Protein AF-A0A2K9ELM7-F1 (afdb_monomer_lite)

Foldseek 3Di:
DFFELVVLLVLLVVLLVVLVVVLVCVVVVNDDQDHNCLSPVFSNVQSVVVNVCSVVVNDDDLVPQAGPSLVCSVPPSPADPVDHDPSNVSNVVSRVNSSRHDD

Organism: NCBI:txid1677857

pLDDT: mean 89.95, std 7.17, range [56.22, 97.0]

Secondary structure (DSSP, 8-state):
-PBPHHHHHHHHHHHHHHHHHHHHHHHTT---SS-HHIIIIIIHHHHHHHHHHHHTT-PPPGGG---HHHHHHHHTS---SSS--HHHHHHHHHHHHHTTB--

Sequence (103 aa):
MKYPISSLQADIKNCIEMCNVEITKRKNGINGESTLEQLESVILPELKELLKRIEENNLPIQSERYLNSFAYAFKVWGWNMETPSALFIKLTEINNNYGQLEE

Radius of gyration: 13.61 Å; chains: 1; bounding box: 36×27×31 Å

Structure (mmCIF, N/CA/C/O backbone):
data_AF-A0A2K9ELM7-F1
#
_entry.id   AF-A0A2K9ELM7-F1
#
loop_
_atom_site.group_PDB
_atom_site.id
_atom_site.type_symbol
_atom_site.label_atom_id
_atom_site.label_alt_id
_atom_site.label_comp_id
_atom_site.label_asym_id
_atom_site.label_entity_id
_atom_site.label_seq_id
_atom_site.pdbx_PDB_ins_code
_atom_site.Cartn_x
_atom_site.Cartn_y
_atom_site.Cartn_z
_atom_site.occupancy
_atom_site.B_iso_or_equiv
_atom_site.auth_seq_id
_atom_site.auth_comp_id
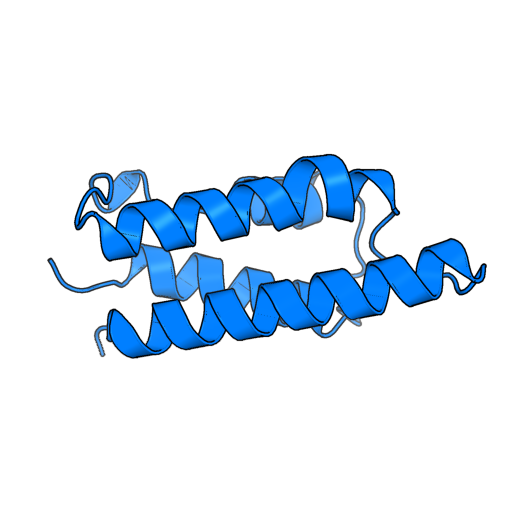_atom_site.auth_asym_id
_atom_site.auth_atom_id
_atom_site.pdbx_PDB_model_num
ATOM 1 N N . MET A 1 1 ? -11.066 -14.365 13.411 1.00 56.22 1 MET A N 1
ATOM 2 C CA . MET A 1 1 ? -10.112 -13.681 14.311 1.00 56.22 1 MET A CA 1
ATOM 3 C C . MET A 1 1 ? -10.041 -12.254 13.812 1.00 56.22 1 MET A C 1
ATOM 5 O O . MET A 1 1 ? -9.905 -12.100 12.607 1.00 56.22 1 MET A O 1
ATOM 9 N N . LYS A 1 2 ? -10.269 -11.249 14.658 1.00 68.88 2 LYS A N 1
ATOM 10 C CA . LYS A 1 2 ? -10.264 -9.853 14.202 1.00 68.88 2 LYS A CA 1
ATOM 11 C C . LYS A 1 2 ? -8.823 -9.330 14.110 1.00 68.88 2 LYS A C 1
ATOM 13 O O . LYS A 1 2 ? -7.959 -9.845 14.820 1.00 68.88 2 LYS A O 1
ATOM 18 N N . TYR A 1 3 ? -8.564 -8.366 13.224 1.00 81.94 3 TYR A N 1
ATOM 19 C CA . TYR A 1 3 ? -7.207 -7.874 12.962 1.00 81.94 3 TYR A CA 1
ATOM 20 C C . TYR A 1 3 ? -6.874 -6.636 13.815 1.00 81.94 3 TYR A C 1
ATOM 22 O O . TYR A 1 3 ? -7.631 -5.664 13.766 1.00 81.94 3 TYR A O 1
ATOM 30 N N . PRO A 1 4 ? -5.768 -6.624 14.585 1.00 88.50 4 PRO A N 1
ATOM 31 C CA . PRO A 1 4 ? -5.415 -5.474 15.414 1.00 88.50 4 PRO A CA 1
ATOM 32 C C . PRO A 1 4 ? -5.055 -4.236 14.583 1.00 88.50 4 PRO A C 1
ATOM 34 O O . PRO A 1 4 ? -4.296 -4.318 13.615 1.00 88.50 4 PRO A O 1
ATOM 37 N N . ILE A 1 5 ? -5.510 -3.058 15.020 1.00 89.94 5 ILE A N 1
ATOM 38 C CA . ILE A 1 5 ? -5.195 -1.785 14.350 1.00 89.94 5 ILE A CA 1
ATOM 39 C C . ILE A 1 5 ? -3.688 -1.480 14.337 1.00 89.94 5 ILE A C 1
ATOM 41 O O . ILE A 1 5 ? -3.167 -0.967 13.349 1.00 89.94 5 ILE A O 1
ATOM 45 N N . SER A 1 6 ? -2.961 -1.863 15.392 1.00 90.69 6 SER A N 1
ATOM 46 C CA . SER A 1 6 ? -1.503 -1.709 15.478 1.00 90.69 6 SER A CA 1
ATOM 47 C C . SER A 1 6 ? -0.768 -2.572 14.450 1.00 90.69 6 SER A C 1
ATOM 49 O O . SER A 1 6 ? 0.215 -2.121 13.860 1.00 90.69 6 SER A O 1
ATOM 51 N N . SER A 1 7 ? -1.269 -3.783 14.189 1.00 92.19 7 SER A N 1
ATOM 52 C CA . SER A 1 7 ? -0.760 -4.658 13.132 1.00 92.19 7 SER A CA 1
ATOM 53 C C . SER A 1 7 ? -1.003 -4.046 11.754 1.00 92.19 7 SER A C 1
ATOM 55 O O . SER A 1 7 ? -0.079 -3.994 10.947 1.00 92.19 7 SER A O 1
ATOM 57 N N . 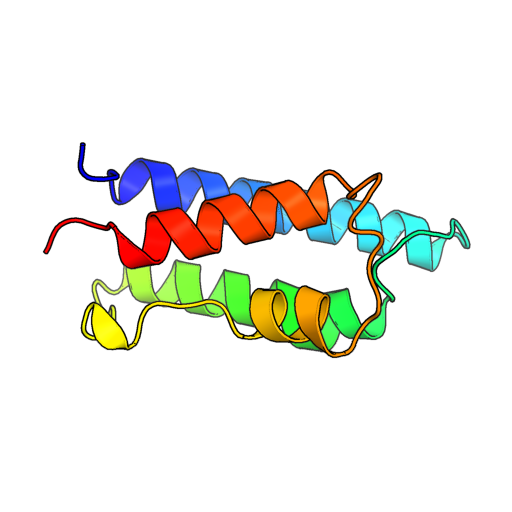LEU A 1 8 ? -2.193 -3.481 11.511 1.00 92.62 8 LEU A N 1
ATOM 58 C CA . LEU A 1 8 ? -2.487 -2.807 10.241 1.00 92.62 8 LEU A CA 1
ATOM 59 C C . LEU A 1 8 ? -1.581 -1.591 10.023 1.00 92.62 8 LEU A C 1
ATOM 61 O O . LEU A 1 8 ? -1.055 -1.395 8.929 1.00 92.62 8 LEU A O 1
ATOM 65 N N . GLN A 1 9 ? -1.354 -0.794 11.067 1.00 93.94 9 GLN A N 1
ATOM 66 C CA . GLN A 1 9 ? -0.457 0.356 10.993 1.00 93.94 9 GLN A CA 1
ATOM 67 C C . GLN A 1 9 ? 0.974 -0.068 10.620 1.00 93.94 9 GLN A C 1
ATOM 69 O O . GLN A 1 9 ? 1.628 0.600 9.815 1.00 93.94 9 GLN A O 1
ATOM 74 N N . ALA A 1 10 ? 1.458 -1.179 11.182 1.00 94.75 10 ALA A N 1
ATOM 75 C CA . ALA A 1 10 ? 2.763 -1.740 10.843 1.00 94.75 10 ALA A CA 1
ATOM 76 C C . ALA A 1 10 ? 2.817 -2.235 9.387 1.00 94.75 10 ALA A C 1
ATOM 78 O O . ALA A 1 10 ? 3.784 -1.942 8.682 1.00 94.75 10 ALA A O 1
ATOM 79 N N . ASP A 1 11 ? 1.766 -2.907 8.909 1.00 95.00 11 ASP A N 1
ATOM 80 C CA . ASP A 1 11 ? 1.681 -3.376 7.522 1.00 95.00 11 ASP A CA 1
ATOM 81 C C . ASP A 1 11 ? 1.694 -2.227 6.518 1.00 95.00 11 ASP A C 1
ATOM 83 O O . ASP A 1 11 ? 2.401 -2.295 5.513 1.00 95.00 11 ASP A O 1
ATOM 87 N N . ILE A 1 12 ? 0.951 -1.152 6.795 1.00 95.88 12 ILE A N 1
ATOM 88 C CA . ILE A 1 12 ? 0.909 0.031 5.930 1.00 95.88 12 ILE A CA 1
ATOM 89 C C . ILE A 1 12 ? 2.289 0.686 5.857 1.00 95.88 12 ILE A C 1
ATOM 91 O O . ILE A 1 12 ? 2.759 0.997 4.762 1.00 95.88 12 ILE A O 1
ATOM 95 N N . LYS A 1 13 ? 2.973 0.854 6.998 1.00 96.50 13 LYS A N 1
ATOM 96 C CA . LYS A 1 13 ? 4.341 1.399 7.035 1.00 96.50 13 LYS A CA 1
ATOM 97 C C . LYS A 1 13 ? 5.305 0.537 6.219 1.00 96.50 13 LYS A C 1
ATOM 99 O O . LYS A 1 13 ? 6.040 1.069 5.390 1.00 96.50 13 LYS A O 1
ATOM 104 N N . ASN A 1 14 ? 5.241 -0.782 6.380 1.00 96.88 14 ASN A N 1
ATOM 105 C CA . ASN A 1 14 ? 6.045 -1.711 5.591 1.00 96.88 14 ASN A CA 1
ATOM 106 C C . ASN A 1 14 ? 5.733 -1.615 4.084 1.00 96.88 14 ASN A C 1
ATOM 108 O O . ASN A 1 14 ? 6.644 -1.559 3.262 1.00 96.88 14 ASN A O 1
ATOM 112 N N . CYS A 1 15 ? 4.460 -1.510 3.704 1.00 96.50 15 CYS A N 1
ATOM 113 C CA . CYS A 1 15 ? 4.068 -1.369 2.303 1.00 96.50 15 CYS A CA 1
ATOM 114 C C . CYS A 1 15 ? 4.536 -0.035 1.693 1.00 96.50 15 CYS A C 1
ATOM 116 O O . CYS A 1 15 ? 4.934 0.005 0.528 1.00 96.50 15 CYS A O 1
ATOM 118 N N . ILE A 1 16 ? 4.560 1.052 2.472 1.00 97.00 16 ILE A N 1
ATOM 119 C CA . ILE A 1 16 ? 5.143 2.338 2.058 1.00 97.00 16 ILE A CA 1
ATOM 120 C C . ILE A 1 16 ? 6.643 2.184 1.764 1.00 97.00 16 ILE A C 1
ATOM 122 O O . ILE A 1 16 ? 7.121 2.681 0.742 1.00 97.00 16 ILE A O 1
ATOM 126 N N . GLU A 1 17 ? 7.390 1.474 2.613 1.00 96.94 17 GLU A N 1
ATOM 127 C CA . GLU A 1 17 ? 8.808 1.174 2.368 1.00 96.94 17 GLU A CA 1
ATOM 128 C C . GLU A 1 17 ? 8.998 0.365 1.080 1.00 96.94 17 GLU A C 1
ATOM 130 O O . GLU A 1 17 ? 9.837 0.719 0.249 1.00 96.94 17 GLU A O 1
ATOM 135 N N . MET A 1 18 ? 8.167 -0.658 0.856 1.00 96.12 18 MET A N 1
ATOM 136 C CA . MET A 1 18 ? 8.182 -1.445 -0.383 1.00 96.12 18 MET A CA 1
ATOM 137 C C . MET A 1 18 ? 7.919 -0.577 -1.619 1.00 96.12 18 MET A C 1
ATOM 139 O O . MET A 1 18 ? 8.619 -0.715 -2.623 1.00 96.12 18 MET A O 1
ATOM 143 N N . CYS A 1 19 ? 6.969 0.360 -1.544 1.00 95.12 19 CYS A N 1
ATOM 144 C CA . CYS A 1 19 ? 6.702 1.299 -2.634 1.00 95.12 19 CYS A CA 1
ATOM 145 C C . CYS A 1 19 ? 7.924 2.173 -2.942 1.00 95.12 19 CYS A C 1
ATOM 147 O O . CYS A 1 19 ? 8.268 2.354 -4.107 1.00 95.12 19 CYS A O 1
ATOM 149 N N . ASN A 1 20 ? 8.618 2.683 -1.920 1.00 95.62 20 ASN A N 1
ATOM 150 C CA . ASN A 1 20 ? 9.826 3.493 -2.111 1.00 95.62 20 ASN A CA 1
ATOM 151 C C . ASN A 1 20 ? 10.971 2.692 -2.756 1.00 95.62 20 ASN A C 1
ATOM 153 O O . ASN A 1 20 ? 11.703 3.215 -3.605 1.00 95.62 20 ASN A O 1
ATOM 157 N N . VAL A 1 21 ? 11.109 1.414 -2.393 1.00 95.62 21 VAL A N 1
ATOM 158 C CA . VAL A 1 21 ? 12.062 0.498 -3.034 1.00 95.62 21 VAL A CA 1
ATOM 159 C C . VAL A 1 21 ? 11.709 0.299 -4.509 1.00 95.62 21 VAL A C 1
ATOM 161 O O . VAL A 1 21 ? 12.583 0.440 -5.366 1.00 95.62 21 VAL A O 1
ATOM 164 N N . GLU A 1 22 ? 10.443 0.025 -4.832 1.00 94.19 22 GLU A N 1
ATOM 165 C CA . GLU A 1 22 ? 10.005 -0.139 -6.224 1.00 94.19 22 GLU A CA 1
ATOM 166 C C . GLU A 1 22 ? 10.165 1.155 -7.035 1.00 94.19 22 GLU A C 1
ATOM 168 O O . GLU A 1 22 ? 10.674 1.104 -8.151 1.00 94.19 22 GLU A O 1
ATOM 173 N N . ILE A 1 23 ? 9.860 2.327 -6.468 1.00 95.06 23 ILE A N 1
ATOM 174 C CA . ILE A 1 23 ? 10.121 3.628 -7.108 1.00 95.06 23 ILE A CA 1
ATOM 175 C C . ILE A 1 23 ? 11.596 3.765 -7.472 1.00 95.06 23 ILE A C 1
ATOM 177 O O . ILE A 1 23 ? 11.929 4.140 -8.596 1.00 95.06 23 ILE A O 1
ATOM 181 N N . THR A 1 24 ? 12.484 3.451 -6.529 1.00 95.56 24 THR A N 1
ATOM 182 C CA . THR A 1 24 ? 13.931 3.549 -6.742 1.00 95.56 24 THR A CA 1
ATOM 183 C C . THR A 1 24 ? 14.373 2.621 -7.873 1.00 95.56 24 THR A C 1
ATOM 185 O O . THR A 1 24 ? 15.116 3.036 -8.761 1.00 95.56 24 THR A O 1
ATOM 188 N N . LYS A 1 25 ? 13.859 1.386 -7.906 1.00 94.50 25 LYS A N 1
ATOM 189 C CA . LYS A 1 25 ? 14.109 0.437 -8.999 1.00 94.50 25 LYS A CA 1
ATOM 190 C C . LYS A 1 25 ? 13.627 0.979 -10.348 1.00 94.50 25 LYS A C 1
ATOM 192 O O . LYS A 1 25 ? 14.399 0.966 -11.304 1.00 94.50 25 LYS A O 1
ATOM 197 N N . ARG A 1 26 ? 12.400 1.506 -10.424 1.00 93.38 26 ARG A N 1
ATOM 198 C CA . ARG A 1 26 ? 11.823 2.062 -11.663 1.00 93.38 26 ARG A CA 1
ATOM 199 C C . ARG A 1 26 ? 12.600 3.274 -12.168 1.00 93.38 26 ARG A C 1
ATOM 201 O O . ARG A 1 26 ? 12.886 3.347 -13.359 1.00 93.38 26 ARG A O 1
ATOM 208 N N . LYS A 1 27 ? 13.016 4.178 -11.273 1.00 93.31 27 LYS A N 1
ATOM 209 C CA . LYS A 1 27 ? 13.879 5.327 -11.610 1.00 93.31 27 LYS A CA 1
ATOM 210 C C . LYS A 1 27 ? 15.245 4.899 -12.156 1.00 93.31 27 LYS A C 1
ATOM 212 O O . LYS A 1 27 ? 15.804 5.600 -12.990 1.00 93.31 27 LYS A O 1
ATOM 217 N N . ASN A 1 28 ? 15.734 3.728 -11.750 1.00 94.81 28 ASN A N 1
ATOM 218 C CA . ASN A 1 28 ? 16.967 3.122 -12.256 1.00 94.81 28 ASN A CA 1
ATOM 219 C C . ASN A 1 28 ? 16.756 2.214 -13.487 1.00 94.81 28 ASN A C 1
ATOM 221 O O . ASN A 1 28 ? 17.674 1.496 -13.877 1.00 94.81 28 ASN A O 1
ATOM 225 N N . GLY A 1 29 ? 15.564 2.214 -14.095 1.00 91.31 29 GLY A N 1
ATOM 226 C CA . GLY A 1 29 ? 15.267 1.440 -15.306 1.00 91.31 29 GLY A CA 1
ATOM 227 C C . GLY A 1 29 ? 15.000 -0.052 -15.076 1.00 91.31 29 GLY A C 1
ATOM 228 O O . GLY A 1 29 ? 14.938 -0.818 -16.035 1.00 91.31 29 GLY A O 1
ATOM 229 N N . ILE A 1 30 ? 14.833 -0.491 -13.825 1.00 92.50 30 ILE A N 1
ATOM 230 C CA . ILE A 1 30 ? 14.460 -1.874 -13.507 1.00 92.50 30 ILE A CA 1
ATOM 231 C C . ILE A 1 30 ? 12.948 -2.016 -13.685 1.00 92.50 30 ILE A C 1
ATOM 233 O O . ILE A 1 30 ? 12.178 -1.352 -12.991 1.00 92.50 30 ILE A O 1
ATOM 237 N N . ASN A 1 31 ? 12.523 -2.912 -14.575 1.00 86.56 31 ASN A N 1
ATOM 238 C CA . ASN A 1 31 ? 11.111 -3.215 -14.829 1.00 86.56 31 ASN A CA 1
ATOM 239 C C . ASN A 1 31 ? 10.465 -4.041 -13.708 1.00 86.56 31 ASN A C 1
ATOM 241 O O . ASN A 1 31 ? 11.138 -4.695 -12.912 1.00 86.56 31 ASN A O 1
ATOM 245 N N . GLY A 1 32 ? 9.137 -4.009 -13.660 1.00 85.69 32 GLY A N 1
ATOM 246 C CA . GLY A 1 32 ? 8.301 -4.817 -12.775 1.00 85.69 32 GLY A CA 1
ATOM 247 C C . GLY A 1 32 ? 6.846 -4.360 -12.866 1.00 85.69 32 GLY A C 1
ATOM 248 O O . GLY A 1 32 ? 6.530 -3.516 -13.701 1.00 85.69 32 GLY A O 1
ATOM 249 N N . GLU A 1 33 ? 5.970 -4.929 -12.039 1.00 84.94 33 GLU A N 1
ATOM 250 C CA . GLU A 1 33 ? 4.517 -4.878 -12.276 1.00 84.94 33 GLU A CA 1
ATOM 251 C C . GLU A 1 33 ? 3.909 -3.477 -12.176 1.00 84.94 33 GLU A C 1
ATOM 253 O O . GLU A 1 33 ? 3.089 -3.085 -13.001 1.00 84.94 33 GLU A O 1
ATOM 258 N N . SER A 1 34 ? 4.329 -2.705 -11.176 1.00 87.94 34 SER A N 1
ATOM 259 C CA . SER A 1 34 ? 3.842 -1.348 -10.953 1.00 87.94 34 SER A CA 1
ATOM 260 C C . SER A 1 34 ? 4.642 -0.320 -11.753 1.00 87.94 34 SER A C 1
ATOM 262 O O . SER A 1 34 ? 5.876 -0.322 -11.698 1.00 87.94 34 SER A O 1
ATOM 264 N N . THR A 1 35 ? 3.980 0.619 -12.426 1.00 91.00 35 THR A N 1
ATOM 265 C CA . THR A 1 35 ? 4.657 1.775 -13.039 1.00 91.00 35 THR A CA 1
ATOM 266 C C . THR A 1 35 ? 5.035 2.821 -11.989 1.00 91.00 35 THR A C 1
ATOM 268 O O . THR A 1 35 ? 4.525 2.818 -10.867 1.00 91.00 35 THR A O 1
ATOM 271 N N . LEU A 1 36 ? 5.933 3.743 -12.352 1.00 92.56 36 LEU A N 1
ATOM 272 C CA . LEU A 1 36 ? 6.306 4.851 -11.469 1.00 92.56 36 LEU A CA 1
ATOM 273 C C . LEU A 1 36 ? 5.091 5.727 -11.115 1.00 92.56 36 LEU A C 1
ATOM 275 O O . LEU A 1 36 ? 4.900 6.066 -9.954 1.00 92.56 36 LEU A O 1
ATOM 279 N N . GLU A 1 37 ? 4.239 6.015 -12.099 1.00 91.62 37 GLU A N 1
ATOM 280 C CA . GLU A 1 37 ? 3.006 6.789 -11.922 1.00 91.62 37 GLU A CA 1
ATOM 281 C C . GLU A 1 37 ? 2.014 6.088 -10.981 1.00 91.62 37 GLU A C 1
ATOM 283 O O . GLU A 1 37 ? 1.484 6.710 -10.065 1.00 91.62 37 GLU A O 1
ATOM 288 N N . GLN A 1 38 ? 1.814 4.773 -11.128 1.00 92.75 38 GLN A N 1
ATOM 289 C CA . GLN A 1 38 ? 0.944 4.003 -10.229 1.00 92.75 38 GLN A CA 1
ATOM 290 C C . GLN A 1 38 ? 1.434 4.066 -8.776 1.00 92.75 38 GLN A C 1
ATOM 292 O O . GLN A 1 38 ? 0.634 4.218 -7.850 1.00 92.75 38 GLN A O 1
ATOM 297 N N . LEU A 1 39 ? 2.752 3.981 -8.569 1.00 93.62 39 LEU A N 1
ATOM 298 C CA . LEU A 1 39 ? 3.362 4.067 -7.244 1.00 93.62 39 LEU A CA 1
ATOM 299 C C . LEU A 1 39 ? 3.228 5.471 -6.646 1.00 93.62 39 LEU A C 1
ATOM 301 O O . LEU A 1 39 ? 2.743 5.603 -5.524 1.00 93.62 39 LEU A O 1
ATOM 305 N N . GLU A 1 40 ? 3.652 6.506 -7.374 1.00 93.88 40 GLU A N 1
ATOM 306 C CA . GLU A 1 40 ? 3.763 7.876 -6.856 1.00 93.88 40 GLU A CA 1
ATOM 307 C C . GLU A 1 40 ? 2.419 8.612 -6.794 1.00 93.88 40 GLU A C 1
ATOM 309 O O . GLU A 1 40 ? 2.207 9.405 -5.876 1.00 93.88 40 GLU A O 1
ATOM 314 N N . SER A 1 41 ? 1.507 8.347 -7.731 1.00 93.00 41 SER A N 1
ATOM 315 C CA . SER A 1 41 ? 0.244 9.085 -7.860 1.00 93.00 41 SER A CA 1
ATOM 316 C C . SER A 1 41 ? -0.962 8.362 -7.266 1.00 93.00 41 SER A C 1
ATOM 318 O O . SER A 1 41 ? -1.978 9.011 -7.030 1.00 93.00 41 SER A O 1
ATOM 320 N N . VAL A 1 42 ? -0.872 7.051 -7.005 1.00 93.75 42 VAL A N 1
ATOM 321 C CA . VAL A 1 42 ? -2.019 6.262 -6.520 1.00 93.75 42 VAL A CA 1
ATOM 322 C C . VAL A 1 42 ? -1.698 5.507 -5.233 1.00 93.75 42 VAL A C 1
ATOM 324 O O . VAL A 1 42 ? -2.285 5.806 -4.195 1.00 93.75 42 VAL A O 1
ATOM 327 N N . ILE A 1 43 ? -0.754 4.560 -5.271 1.00 94.81 43 ILE A N 1
ATOM 328 C CA . ILE A 1 43 ? -0.520 3.631 -4.152 1.00 94.81 43 ILE A CA 1
ATOM 329 C C . ILE A 1 43 ? 0.025 4.369 -2.919 1.00 94.81 43 ILE A C 1
ATOM 331 O O . ILE A 1 43 ? -0.548 4.274 -1.835 1.00 94.81 43 ILE A O 1
ATOM 335 N N . LEU A 1 44 ? 1.114 5.134 -3.055 1.00 95.69 44 LEU A N 1
ATOM 336 C CA . LEU A 1 44 ? 1.713 5.844 -1.917 1.00 95.69 44 LEU A CA 1
ATOM 337 C C . LEU A 1 44 ? 0.790 6.890 -1.287 1.00 95.69 44 LEU A C 1
ATOM 339 O O . LEU A 1 44 ? 0.715 6.916 -0.055 1.00 95.69 44 LEU A O 1
ATOM 343 N N . PRO A 1 45 ? 0.122 7.766 -2.064 1.00 96.62 45 PRO A N 1
ATOM 344 C CA . PRO A 1 45 ? -0.830 8.714 -1.502 1.00 96.62 45 PRO A CA 1
ATOM 345 C C . PRO A 1 45 ? -1.947 8.028 -0.713 1.00 96.62 45 PRO A C 1
ATOM 347 O O . PRO A 1 45 ? -2.235 8.453 0.403 1.00 96.62 45 PRO A O 1
ATOM 350 N N . GLU A 1 46 ? -2.518 6.937 -1.236 1.00 96.81 46 GLU A N 1
ATOM 351 C CA . GLU A 1 46 ? -3.580 6.195 -0.548 1.00 96.81 46 GLU A CA 1
ATOM 352 C C . GLU A 1 46 ? -3.092 5.567 0.764 1.00 96.81 46 GLU A C 1
ATOM 354 O O . GLU A 1 46 ? -3.746 5.713 1.795 1.00 96.81 46 GLU A O 1
ATOM 359 N N . LEU A 1 47 ? -1.918 4.926 0.764 1.00 96.56 47 LEU A N 1
ATOM 360 C CA . LEU A 1 47 ? -1.355 4.323 1.976 1.00 96.56 47 LEU A CA 1
ATOM 361 C C . LEU A 1 47 ? -1.038 5.370 3.053 1.00 96.56 47 LEU A C 1
ATOM 363 O O . LEU A 1 47 ? -1.272 5.129 4.236 1.00 96.56 47 LEU A O 1
ATOM 367 N N . LYS 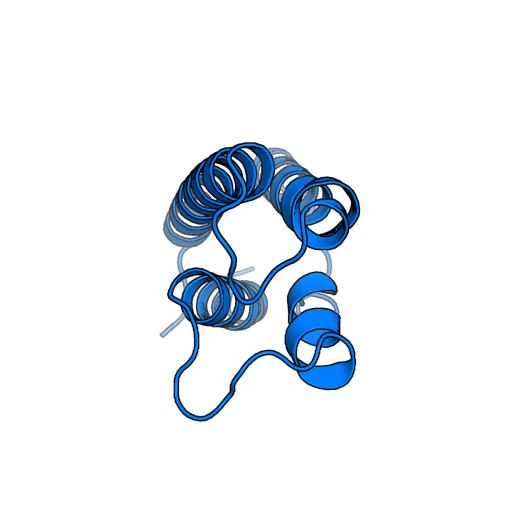A 1 48 ? -0.527 6.544 2.660 1.00 96.50 48 LYS A N 1
ATOM 368 C CA . LYS A 1 48 ? -0.256 7.655 3.588 1.00 96.50 48 LYS A CA 1
ATOM 369 C C . LYS A 1 48 ? -1.541 8.232 4.174 1.00 96.50 48 LYS A C 1
ATOM 371 O O . LYS A 1 48 ? -1.587 8.510 5.369 1.00 96.50 48 LYS A O 1
ATOM 376 N N . GLU A 1 49 ? -2.571 8.394 3.350 1.00 96.00 49 GLU A N 1
ATOM 377 C CA . GLU A 1 49 ? -3.882 8.865 3.796 1.00 96.00 49 GLU A CA 1
ATOM 378 C C . GLU A 1 49 ? -4.533 7.861 4.755 1.00 96.00 49 GLU A C 1
ATOM 380 O O . GLU A 1 49 ? -5.029 8.249 5.811 1.00 96.00 49 GLU A O 1
ATOM 385 N N . LEU A 1 50 ? -4.471 6.561 4.450 1.00 95.00 50 LEU A N 1
ATOM 386 C CA . LEU A 1 50 ? -4.969 5.524 5.351 1.00 95.00 50 LEU A CA 1
ATOM 387 C C . LEU A 1 50 ? -4.221 5.531 6.691 1.00 95.00 50 LEU A C 1
ATOM 389 O O . LEU A 1 50 ? -4.851 5.463 7.745 1.00 95.00 50 LEU A O 1
ATOM 393 N N . LEU A 1 51 ? -2.890 5.658 6.663 1.00 94.88 51 LEU A N 1
ATOM 394 C CA . LEU A 1 51 ? -2.081 5.749 7.878 1.00 94.88 51 LEU A CA 1
ATOM 395 C C . LEU A 1 51 ? -2.493 6.948 8.742 1.00 94.88 51 LEU A C 1
ATOM 397 O O . LEU A 1 51 ? -2.697 6.796 9.944 1.00 94.88 51 LEU A O 1
ATOM 401 N N . LYS A 1 52 ? -2.678 8.115 8.118 1.00 95.69 52 LYS A N 1
ATOM 402 C CA . LYS A 1 52 ? -3.137 9.330 8.795 1.00 95.69 52 LYS A CA 1
ATOM 403 C C . LYS A 1 52 ? -4.517 9.138 9.430 1.00 95.69 52 LYS A C 1
ATOM 405 O O . LYS A 1 52 ? -4.711 9.491 10.588 1.00 95.69 52 LYS A O 1
ATOM 410 N N . ARG A 1 53 ? -5.466 8.528 8.713 1.00 93.31 53 ARG A N 1
ATOM 411 C CA . ARG A 1 53 ? -6.811 8.241 9.242 1.00 93.31 53 ARG A CA 1
ATOM 412 C C . ARG A 1 53 ? -6.789 7.313 10.449 1.00 93.31 53 ARG A C 1
ATOM 414 O O . ARG A 1 53 ? -7.573 7.515 11.370 1.00 93.31 53 ARG A O 1
ATOM 421 N N . ILE A 1 54 ? -5.902 6.318 10.454 1.00 91.88 54 ILE A N 1
ATOM 422 C CA . ILE A 1 54 ? -5.693 5.440 11.613 1.00 91.88 54 ILE A CA 1
ATOM 423 C C . ILE A 1 54 ? -5.193 6.255 12.813 1.00 91.88 54 ILE A C 1
ATOM 425 O O . ILE A 1 54 ? -5.718 6.107 13.911 1.00 91.88 54 ILE A O 1
ATOM 429 N N . GLU A 1 55 ? -4.212 7.135 12.604 1.00 91.50 55 GLU A N 1
ATOM 430 C CA . GLU A 1 55 ? -3.633 7.976 13.662 1.00 91.50 55 GLU A CA 1
ATOM 431 C C . GLU A 1 55 ? -4.633 8.998 14.225 1.00 91.50 55 GLU A C 1
ATOM 433 O O . GLU A 1 55 ? -4.628 9.278 15.422 1.00 91.50 55 GLU A O 1
ATOM 438 N N . GLU A 1 56 ? -5.530 9.507 13.382 1.00 93.25 56 GLU A N 1
ATOM 439 C CA . GLU A 1 56 ? -6.608 10.427 13.763 1.00 93.25 56 GLU A CA 1
ATOM 440 C C . GLU A 1 56 ? -7.859 9.711 14.308 1.00 93.25 56 GLU A C 1
ATOM 442 O O . GLU A 1 56 ? -8.836 10.371 14.659 1.00 93.25 56 GLU A O 1
ATOM 447 N N . ASN A 1 57 ? -7.852 8.373 14.371 1.00 88.88 57 ASN A N 1
ATOM 448 C CA . ASN A 1 57 ? -9.018 7.542 14.690 1.00 88.88 57 ASN A CA 1
ATOM 449 C C . ASN A 1 57 ? -10.263 7.898 13.843 1.00 88.88 57 ASN A C 1
ATOM 451 O O . ASN A 1 57 ? -11.398 7.877 14.318 1.00 88.88 57 ASN A O 1
ATOM 455 N N . ASN A 1 58 ? -10.035 8.252 12.576 1.00 91.62 58 ASN A N 1
ATOM 456 C CA . ASN A 1 58 ? -11.029 8.726 11.613 1.00 91.62 58 ASN A CA 1
ATOM 457 C C . ASN A 1 58 ? -11.189 7.719 10.465 1.00 91.62 58 ASN A C 1
ATOM 459 O O . ASN A 1 58 ? -11.002 8.021 9.279 1.00 91.62 58 ASN A O 1
ATOM 463 N N . LEU A 1 59 ? -11.467 6.472 10.837 1.00 90.38 59 LEU A N 1
ATOM 464 C CA . LEU A 1 59 ? -11.725 5.402 9.884 1.00 90.38 59 LEU A CA 1
ATOM 465 C C . LEU A 1 59 ? -13.196 5.426 9.445 1.00 90.38 59 LEU A C 1
ATOM 467 O O . LEU A 1 59 ? -14.079 5.603 10.284 1.00 90.38 59 LEU A O 1
ATOM 471 N N . PRO A 1 60 ? -13.485 5.206 8.151 1.00 89.19 60 PRO A N 1
ATOM 472 C CA . PRO A 1 60 ? -14.853 5.068 7.675 1.00 89.19 60 PRO A CA 1
ATOM 473 C C . PRO A 1 60 ? -15.513 3.806 8.253 1.00 89.19 60 PRO A C 1
ATOM 475 O O . PRO A 1 60 ? -14.857 2.949 8.866 1.00 89.19 60 PRO A O 1
ATOM 478 N N . ILE A 1 61 ? -16.822 3.676 8.038 1.00 89.62 61 ILE A N 1
ATOM 479 C CA . ILE A 1 61 ? -17.572 2.479 8.432 1.00 89.62 61 ILE A CA 1
ATOM 480 C C . ILE A 1 61 ? -17.029 1.241 7.714 1.00 89.62 61 ILE A C 1
ATOM 482 O O . ILE A 1 61 ? -16.484 1.333 6.614 1.00 89.62 61 ILE A O 1
ATOM 486 N N . GLN A 1 62 ? -17.191 0.066 8.320 1.00 87.81 62 GLN A N 1
ATOM 487 C CA . GLN A 1 62 ? -16.574 -1.172 7.836 1.00 87.81 62 GLN A CA 1
ATOM 488 C C . GLN A 1 62 ? -16.880 -1.486 6.359 1.00 87.81 62 GLN A C 1
ATOM 490 O O . GLN A 1 62 ? -15.991 -1.928 5.636 1.00 87.81 62 GLN A O 1
ATOM 495 N N . SER A 1 63 ? -18.098 -1.209 5.883 1.00 86.88 63 SER A N 1
ATOM 496 C CA . SER A 1 63 ? -18.505 -1.445 4.487 1.00 86.88 63 SER A CA 1
ATOM 497 C C . SER A 1 63 ? -17.769 -0.581 3.456 1.00 86.88 63 SER A C 1
ATOM 499 O O . SER A 1 63 ? -17.808 -0.886 2.268 1.00 86.88 63 SER A O 1
ATOM 501 N N . GLU A 1 64 ? -17.108 0.487 3.896 1.00 89.38 64 GLU A N 1
ATOM 502 C CA . GLU A 1 64 ? -16.351 1.422 3.058 1.00 89.38 64 GLU A CA 1
ATOM 503 C C . GLU A 1 64 ? -14.829 1.219 3.191 1.00 89.38 64 GLU A C 1
ATOM 505 O O . GLU A 1 64 ? -14.039 1.968 2.617 1.00 89.38 64 GLU A O 1
ATOM 510 N N . ARG A 1 65 ? -14.387 0.204 3.950 1.00 90.69 65 ARG A N 1
ATOM 511 C CA . ARG A 1 65 ? -12.966 -0.081 4.186 1.00 90.69 65 ARG A CA 1
ATOM 512 C C . ARG A 1 65 ? -12.394 -0.989 3.100 1.00 90.69 65 ARG A C 1
ATOM 514 O O . ARG A 1 65 ? -12.393 -2.210 3.229 1.00 90.69 65 ARG A O 1
ATOM 521 N N . TYR A 1 66 ? -11.883 -0.383 2.036 1.00 91.25 66 TYR A N 1
ATOM 522 C CA . TYR A 1 66 ? -11.124 -1.061 0.984 1.00 91.25 66 TYR A CA 1
ATOM 523 C C . TYR A 1 66 ? -10.081 -0.114 0.375 1.00 91.25 66 TYR A C 1
ATOM 525 O O . TYR A 1 66 ? -10.177 1.105 0.513 1.00 91.25 66 TYR A O 1
ATOM 533 N N . LEU A 1 67 ? -9.074 -0.677 -0.292 1.00 92.38 67 LEU A N 1
ATOM 534 C CA . LEU A 1 67 ? -8.071 0.081 -1.039 1.00 92.38 67 LEU A CA 1
ATOM 535 C C . LEU A 1 67 ? -8.496 0.217 -2.504 1.00 92.38 67 LEU A C 1
ATOM 537 O O . LEU A 1 67 ? -8.717 -0.780 -3.199 1.00 92.38 67 LEU A O 1
ATOM 541 N N . ASN A 1 68 ? -8.552 1.445 -3.015 1.00 91.25 68 ASN A N 1
ATOM 542 C CA . ASN A 1 68 ? -8.779 1.689 -4.436 1.00 91.25 68 ASN A CA 1
ATOM 543 C C . ASN A 1 68 ? -7.577 1.228 -5.255 1.00 91.25 68 ASN A C 1
ATOM 545 O O . ASN A 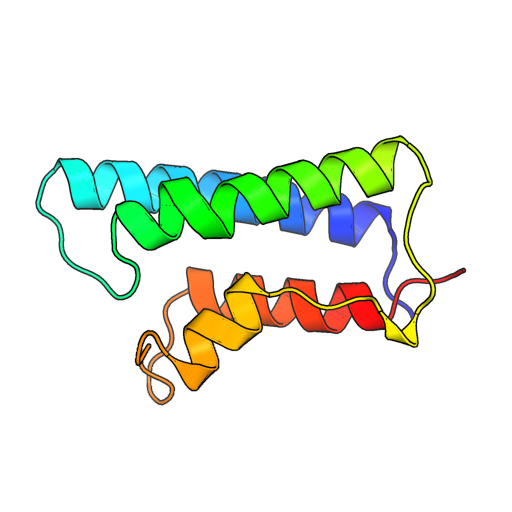1 68 ? -7.761 0.660 -6.329 1.00 91.25 68 ASN A O 1
ATOM 549 N N . SER A 1 69 ? -6.353 1.421 -4.754 1.00 87.50 69 SER A N 1
ATOM 550 C CA . SER A 1 69 ? -5.141 0.956 -5.435 1.00 87.50 69 SER A CA 1
ATOM 551 C C . SER A 1 69 ? -5.140 -0.556 -5.648 1.00 87.50 69 SER A C 1
ATOM 553 O O . SER A 1 69 ? -4.762 -1.010 -6.724 1.00 87.50 69 SER A O 1
ATOM 555 N N . PHE A 1 70 ? -5.645 -1.334 -4.686 1.00 89.19 70 PHE A N 1
ATOM 556 C CA . PHE A 1 70 ? -5.843 -2.775 -4.846 1.00 89.19 70 PHE A CA 1
ATOM 557 C C . PHE A 1 70 ? -6.860 -3.086 -5.956 1.00 89.19 70 PHE A C 1
ATOM 559 O O . PHE A 1 70 ? -6.589 -3.907 -6.835 1.00 89.19 70 PHE A O 1
ATOM 566 N N . ALA A 1 71 ? -8.004 -2.393 -5.973 1.00 85.88 71 ALA A N 1
ATOM 567 C CA . ALA A 1 71 ? -9.011 -2.570 -7.018 1.00 85.88 71 ALA A CA 1
ATOM 568 C C . ALA A 1 71 ? -8.470 -2.220 -8.418 1.00 85.88 71 ALA A C 1
ATOM 570 O O . ALA A 1 71 ? -8.754 -2.936 -9.380 1.00 85.88 71 ALA A O 1
ATOM 571 N N . TYR A 1 72 ? -7.666 -1.159 -8.537 1.00 86.06 72 TYR A N 1
ATOM 572 C CA . TYR A 1 72 ? -7.006 -0.778 -9.786 1.00 86.06 72 TYR A CA 1
ATOM 573 C C . TYR A 1 72 ? -5.920 -1.772 -10.205 1.00 86.06 72 TYR A C 1
ATOM 575 O O . TYR A 1 72 ? -5.884 -2.156 -11.376 1.00 86.06 72 TYR A O 1
ATOM 583 N N . ALA A 1 73 ? -5.084 -2.233 -9.270 1.00 80.62 73 ALA A N 1
ATOM 584 C CA . ALA A 1 73 ? -4.062 -3.244 -9.533 1.00 80.62 73 ALA A CA 1
ATOM 585 C C . ALA A 1 73 ? -4.681 -4.523 -10.104 1.00 80.62 73 ALA A C 1
ATOM 587 O O . ALA A 1 73 ? -4.204 -5.047 -11.109 1.00 80.62 73 ALA A O 1
ATOM 588 N N . PHE A 1 74 ? -5.799 -4.959 -9.516 1.00 74.88 74 PHE A N 1
ATOM 589 C CA . PHE A 1 74 ? -6.524 -6.148 -9.949 1.00 74.88 74 PHE A CA 1
ATOM 590 C C . PHE A 1 74 ? -7.267 -5.960 -11.283 1.00 74.88 74 PHE A C 1
ATOM 592 O O . PHE A 1 74 ? -7.220 -6.838 -12.139 1.00 74.88 74 PHE A O 1
ATOM 599 N N . LYS A 1 75 ? -7.984 -4.841 -11.476 1.00 76.19 75 LYS A N 1
ATOM 600 C CA . LYS A 1 75 ? -8.908 -4.686 -12.621 1.00 76.19 75 LYS A CA 1
ATOM 601 C C . LYS A 1 75 ? -8.328 -3.964 -13.832 1.00 76.19 75 LYS A C 1
ATOM 603 O O . LYS A 1 75 ? -8.856 -4.138 -14.926 1.00 76.19 75 LYS A O 1
ATOM 608 N N . VAL A 1 76 ? -7.326 -3.107 -13.644 1.00 80.12 76 VAL A N 1
ATOM 609 C CA . VAL A 1 76 ? -6.927 -2.117 -14.661 1.00 80.12 76 VAL A CA 1
ATOM 610 C C . VAL A 1 76 ? -5.456 -2.232 -15.035 1.00 80.12 76 VAL A C 1
ATOM 612 O O . VAL A 1 76 ? -5.123 -2.134 -16.211 1.00 80.12 76 VAL A O 1
ATOM 615 N N . TRP A 1 77 ? -4.566 -2.447 -14.068 1.00 83.75 77 TRP A N 1
ATOM 616 C CA . TRP A 1 77 ? -3.122 -2.417 -14.328 1.00 83.75 77 TRP A CA 1
ATOM 617 C C . TRP A 1 77 ? -2.545 -3.741 -14.825 1.00 83.75 77 TRP A C 1
ATOM 619 O O . TRP A 1 77 ? -1.382 -3.773 -15.218 1.00 83.75 77 TRP A O 1
ATOM 629 N N . GLY A 1 78 ? -3.347 -4.810 -14.842 1.00 79.56 78 GLY A N 1
ATOM 630 C CA . GLY A 1 78 ? -2.960 -6.093 -15.428 1.00 79.56 78 GLY A CA 1
ATOM 631 C C . GLY A 1 78 ? -1.781 -6.753 -14.717 1.00 79.56 78 GLY A C 1
ATOM 632 O O . GL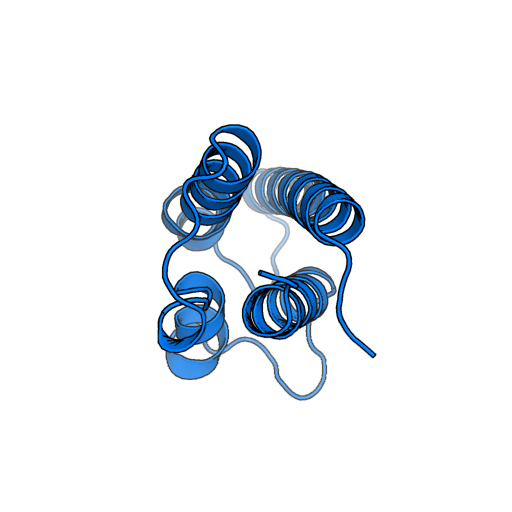Y A 1 78 ? -0.951 -7.378 -15.373 1.00 79.56 78 GLY A O 1
ATOM 633 N N . TRP A 1 79 ? -1.678 -6.580 -13.396 1.00 85.88 79 TRP A N 1
ATOM 634 C CA . TRP A 1 79 ? -0.650 -7.257 -12.610 1.00 85.88 79 TRP A CA 1
ATOM 635 C C . TRP A 1 79 ? -0.830 -8.779 -12.698 1.00 85.88 79 TRP A C 1
ATOM 637 O O . TRP A 1 79 ? -1.942 -9.286 -12.872 1.00 85.88 79 TRP A O 1
ATOM 647 N N . ASN A 1 80 ? 0.277 -9.511 -12.629 1.00 83.06 80 ASN A N 1
ATOM 648 C CA . ASN A 1 80 ? 0.304 -10.947 -12.830 1.00 83.06 80 ASN A CA 1
ATOM 649 C C . ASN A 1 80 ? -0.308 -11.665 -11.622 1.00 83.06 80 ASN A C 1
ATOM 651 O O . ASN A 1 80 ? 0.253 -11.699 -10.531 1.00 83.06 80 ASN A O 1
ATOM 655 N N . MET A 1 81 ? -1.461 -12.291 -11.843 1.00 80.00 81 MET A N 1
ATOM 656 C CA . MET A 1 81 ? -2.186 -13.027 -10.808 1.00 80.00 81 MET A CA 1
ATOM 657 C C . MET A 1 81 ? -1.648 -14.447 -10.578 1.00 80.00 81 MET A C 1
ATOM 659 O O . MET A 1 81 ? -1.931 -15.037 -9.538 1.00 80.00 81 MET A O 1
ATOM 663 N N . GLU A 1 82 ? -0.890 -15.009 -11.524 1.00 83.06 82 GLU A N 1
ATOM 664 C CA . GLU A 1 82 ? -0.278 -16.339 -11.389 1.00 83.06 82 GLU A CA 1
ATOM 665 C C . GLU A 1 82 ? 1.012 -16.278 -10.562 1.00 83.06 82 GLU A C 1
ATOM 667 O O . GLU A 1 82 ? 1.315 -17.187 -9.792 1.00 83.06 82 GLU A O 1
ATOM 672 N N . THR A 1 83 ? 1.773 -15.192 -10.714 1.00 85.69 83 THR A N 1
ATOM 673 C CA . THR A 1 83 ? 3.029 -14.927 -9.995 1.00 85.69 83 THR A CA 1
ATOM 674 C C . THR A 1 83 ? 3.058 -13.481 -9.490 1.00 85.69 83 THR A C 1
ATOM 676 O O . THR A 1 83 ? 3.805 -12.655 -10.018 1.00 85.69 83 THR A O 1
ATOM 679 N N . PRO A 1 84 ? 2.240 -13.158 -8.470 1.00 87.38 84 PRO A N 1
ATOM 680 C CA . PRO A 1 84 ? 2.111 -11.793 -7.980 1.00 87.38 84 PRO A CA 1
ATOM 681 C C . PRO A 1 84 ? 3.397 -11.298 -7.325 1.00 87.38 84 PRO A C 1
ATOM 683 O O . PRO A 1 84 ? 4.068 -12.031 -6.591 1.00 87.38 84 PRO A O 1
ATOM 686 N N . SER A 1 85 ? 3.722 -10.020 -7.529 1.00 89.81 85 SER A N 1
ATOM 687 C CA . SER A 1 85 ? 4.800 -9.378 -6.781 1.00 89.81 85 SER A CA 1
ATOM 688 C C . SER A 1 85 ? 4.501 -9.339 -5.285 1.00 89.81 85 SER A C 1
ATOM 690 O O . SER A 1 85 ? 3.354 -9.312 -4.834 1.00 89.81 85 SER A O 1
ATOM 692 N N . ALA A 1 86 ? 5.568 -9.231 -4.493 1.00 91.94 86 ALA A N 1
ATOM 693 C CA . ALA A 1 86 ? 5.449 -9.014 -3.057 1.00 91.94 86 ALA A CA 1
ATOM 694 C C . ALA A 1 86 ? 4.594 -7.774 -2.727 1.00 91.94 86 ALA A C 1
ATOM 6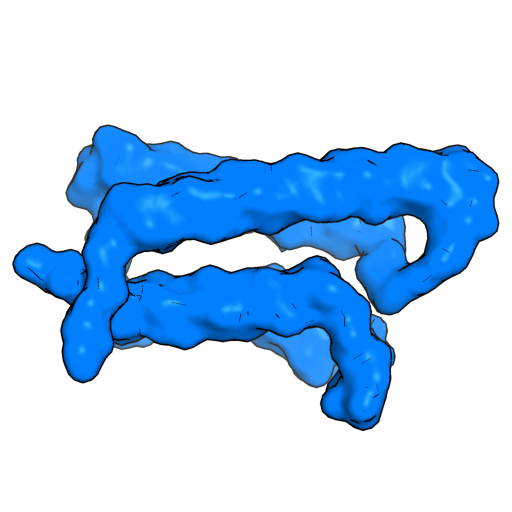96 O O . ALA A 1 86 ? 3.844 -7.792 -1.755 1.00 91.94 86 ALA A O 1
ATOM 697 N N . LEU A 1 87 ? 4.668 -6.716 -3.547 1.00 92.19 87 LEU A N 1
ATOM 698 C CA . LEU A 1 87 ? 3.855 -5.513 -3.362 1.00 92.19 87 LEU A CA 1
ATOM 699 C C . LEU A 1 87 ? 2.361 -5.808 -3.543 1.00 92.19 87 LEU A C 1
ATOM 701 O O . LEU A 1 87 ? 1.552 -5.349 -2.742 1.00 92.19 87 LEU A O 1
ATOM 705 N N . PHE A 1 88 ? 1.993 -6.609 -4.546 1.00 91.56 88 PHE A N 1
ATOM 706 C CA . PHE A 1 88 ? 0.603 -7.023 -4.747 1.00 91.56 88 PHE A CA 1
ATOM 707 C C . PHE A 1 88 ? 0.060 -7.825 -3.571 1.00 91.56 88 PHE A C 1
ATOM 709 O O . PHE A 1 88 ? -1.030 -7.543 -3.068 1.00 91.56 88 PHE A O 1
ATOM 716 N N . ILE A 1 89 ? 0.837 -8.813 -3.121 1.00 92.69 89 ILE A N 1
ATOM 717 C CA . ILE A 1 89 ? 0.479 -9.649 -1.975 1.00 92.69 89 ILE A CA 1
ATOM 718 C C . ILE A 1 89 ? 0.245 -8.749 -0.761 1.00 92.69 89 ILE A C 1
ATOM 720 O O . ILE A 1 89 ? -0.794 -8.852 -0.111 1.00 92.69 89 ILE A O 1
ATOM 724 N N . LYS A 1 90 ? 1.143 -7.785 -0.520 1.00 94.62 90 LYS A N 1
ATOM 725 C CA . LYS A 1 90 ? 1.019 -6.876 0.619 1.00 94.62 90 LYS A CA 1
ATOM 726 C C . LYS A 1 90 ? -0.199 -5.957 0.533 1.00 94.62 90 LYS A C 1
ATOM 728 O O . LYS A 1 90 ? -0.901 -5.791 1.527 1.00 94.62 90 LYS A O 1
ATOM 733 N N . LEU A 1 91 ? -0.504 -5.406 -0.642 1.00 93.62 91 LEU A N 1
ATOM 734 C CA . LEU A 1 91 ? -1.723 -4.613 -0.855 1.00 93.62 91 LEU A CA 1
ATOM 735 C C . LEU A 1 91 ? -2.992 -5.442 -0.626 1.00 93.62 91 LEU A C 1
ATOM 737 O O . LEU A 1 91 ? -3.956 -4.945 -0.046 1.00 93.62 91 LEU A O 1
ATOM 741 N N . THR A 1 92 ? -2.975 -6.711 -1.034 1.00 92.75 92 THR A N 1
ATOM 742 C CA . THR A 1 92 ? -4.084 -7.649 -0.814 1.00 92.75 92 THR A CA 1
ATOM 743 C C . THR A 1 92 ? -4.292 -7.920 0.675 1.00 92.75 92 THR A C 1
ATOM 745 O O . THR A 1 92 ? -5.420 -7.845 1.164 1.00 92.75 92 THR A O 1
ATOM 748 N N . GLU A 1 93 ? -3.211 -8.191 1.413 1.00 93.62 93 GLU A N 1
ATOM 749 C CA . GLU A 1 93 ? -3.247 -8.368 2.869 1.00 93.62 93 GLU A CA 1
ATOM 750 C C . GLU A 1 93 ? -3.825 -7.133 3.563 1.00 93.62 93 GLU A C 1
ATOM 752 O O . GLU A 1 93 ? -4.774 -7.257 4.334 1.00 93.62 93 GLU A O 1
ATOM 757 N N . ILE A 1 94 ? -3.311 -5.938 3.244 1.00 94.62 94 ILE A N 1
ATOM 758 C CA . ILE A 1 94 ? -3.789 -4.682 3.836 1.00 94.62 94 ILE A CA 1
ATOM 759 C C . ILE A 1 94 ? -5.268 -4.473 3.527 1.00 94.62 94 ILE A C 1
ATOM 761 O O . ILE A 1 94 ? -6.029 -4.173 4.441 1.00 94.62 94 ILE A O 1
ATOM 765 N N . ASN A 1 95 ? -5.697 -4.660 2.276 1.00 94.44 95 ASN A N 1
ATOM 766 C CA . ASN A 1 95 ? -7.099 -4.506 1.892 1.00 94.44 95 ASN A CA 1
ATOM 767 C C . ASN A 1 95 ? -8.019 -5.436 2.700 1.00 94.44 95 ASN A C 1
ATOM 769 O O . ASN A 1 95 ? -9.033 -4.996 3.240 1.00 94.44 95 ASN A O 1
ATOM 773 N N . ASN A 1 96 ? -7.649 -6.712 2.818 1.00 92.31 96 ASN A N 1
ATOM 774 C CA . ASN A 1 96 ? -8.445 -7.699 3.546 1.00 92.31 96 ASN A CA 1
ATOM 775 C C . ASN A 1 96 ? -8.481 -7.406 5.050 1.00 92.31 96 ASN A C 1
ATOM 777 O O . ASN A 1 96 ? -9.547 -7.449 5.664 1.00 92.31 96 ASN A O 1
ATOM 781 N N . ASN A 1 97 ? -7.330 -7.073 5.632 1.00 92.62 97 ASN A N 1
ATOM 782 C CA . ASN A 1 97 ? -7.197 -6.767 7.052 1.00 92.62 97 ASN A CA 1
ATOM 783 C C . ASN A 1 97 ? -7.926 -5.472 7.422 1.00 92.62 97 ASN A C 1
ATOM 785 O O . ASN A 1 97 ? -8.568 -5.400 8.469 1.00 92.62 97 ASN A O 1
ATOM 789 N N . TYR A 1 98 ? -7.890 -4.469 6.543 1.00 91.81 98 TYR A N 1
ATOM 790 C CA . TYR A 1 98 ? -8.600 -3.207 6.722 1.00 91.81 98 TYR A CA 1
ATOM 791 C C . TYR A 1 98 ? -10.121 -3.411 6.813 1.00 91.81 98 TYR A C 1
ATOM 793 O O . TYR A 1 98 ? -10.769 -2.845 7.696 1.00 91.81 98 TYR A O 1
ATOM 801 N N . GLY A 1 99 ? -10.678 -4.303 5.987 1.00 88.19 99 GLY A N 1
ATOM 802 C CA . GLY A 1 99 ? -12.085 -4.711 6.059 1.00 88.19 99 GLY A CA 1
ATOM 803 C C . GLY A 1 99 ? -12.459 -5.541 7.299 1.00 88.19 99 GLY A C 1
ATOM 804 O O . GLY A 1 99 ? -13.645 -5.746 7.560 1.00 88.19 99 GLY A O 1
ATOM 805 N N . GLN A 1 100 ? -11.480 -6.016 8.078 1.00 87.94 100 GLN A N 1
ATOM 806 C CA . GLN A 1 100 ? -11.661 -6.892 9.249 1.00 87.94 100 GLN A CA 1
ATOM 807 C C . GLN A 1 100 ? -11.194 -6.272 10.581 1.00 87.94 100 GLN A C 1
ATOM 809 O O . GLN A 1 100 ? -11.112 -6.978 11.593 1.00 87.94 100 GLN A O 1
ATOM 814 N N . LEU A 1 101 ? -10.871 -4.975 10.591 1.00 83.94 101 LEU A N 1
ATOM 815 C CA . LEU A 1 101 ? -10.517 -4.237 11.807 1.00 83.94 101 LEU A CA 1
ATOM 816 C C . LEU A 1 101 ? -11.635 -4.295 12.859 1.00 83.94 101 LEU A C 1
ATOM 818 O O . LEU A 1 101 ? -12.816 -4.256 12.511 1.00 83.94 101 LEU A O 1
ATOM 822 N N . GLU A 1 102 ? -11.257 -4.329 14.140 1.00 71.25 102 GLU A N 1
ATOM 823 C CA . GLU A 1 102 ? -12.212 -4.095 15.235 1.00 71.25 102 GLU A CA 1
ATOM 824 C C . GLU A 1 102 ? -12.755 -2.657 15.179 1.00 71.25 102 GLU A C 1
ATOM 826 O O . GLU A 1 102 ? -12.037 -1.740 14.775 1.00 71.25 102 GLU A O 1
ATOM 831 N N . GLU A 1 103 ? -14.022 -2.478 15.561 1.00 59.31 103 GLU A N 1
ATOM 832 C CA . GLU A 1 103 ? -14.592 -1.172 15.925 1.00 59.31 103 GLU A CA 1
ATOM 833 C C . GLU A 1 103 ? -14.233 -0.806 17.367 1.00 59.31 103 GLU A C 1
ATOM 835 O O . GLU A 1 103 ? -14.249 -1.726 18.222 1.00 59.31 103 GLU A O 1
#